Protein AF-A0A960W4K8-F1 (afdb_monomer_lite)

Secondary structure (DSSP, 8-state):
-----B--TTTSSHHHHHHHHHHHHTT--HHHHHHHHHTTSPTT---BPPPHHHHHHHHHHHHHHHHHHHHTT-HHHHHHHHHHHHTT-TT-SS--HHHHHHHHHHHHHH---HHHHHHHHHHHTTT-S---HHHHHHHHHHHHHHHHH-

Structure (mmCIF, N/CA/C/O backbone):
data_AF-A0A960W4K8-F1
#
_entry.id   AF-A0A960W4K8-F1
#
loop_
_atom_site.group_PDB
_atom_site.id
_atom_site.type_symbol
_atom_site.label_atom_id
_atom_site.label_alt_id
_atom_site.label_comp_id
_atom_site.label_asym_id
_atom_site.label_entity_id
_atom_site.label_seq_id
_atom_site.pdbx_PDB_ins_code
_atom_site.Cartn_x
_atom_site.Cartn_y
_atom_site.Cartn_z
_atom_site.occupancy
_atom_site.B_iso_or_equiv
_atom_site.auth_seq_id
_atom_site.auth_comp_id
_atom_site.auth_asym_id
_atom_site.auth_atom_id
_atom_site.pdbx_PDB_model_num
ATOM 1 N N . MET A 1 1 ? 22.132 8.963 -13.994 1.00 39.09 1 MET A N 1
ATOM 2 C CA . MET A 1 1 ? 22.055 7.676 -13.275 1.00 39.09 1 MET A CA 1
ATOM 3 C C . MET A 1 1 ? 21.474 7.980 -11.906 1.00 39.09 1 MET A C 1
ATOM 5 O O . MET A 1 1 ? 22.135 8.652 -11.130 1.00 39.09 1 MET A O 1
ATOM 9 N N . GLY A 1 2 ? 20.198 7.665 -11.676 1.00 47.03 2 GLY A N 1
ATOM 10 C CA . GLY A 1 2 ? 19.609 7.789 -10.340 1.00 47.03 2 GLY A CA 1
ATOM 11 C C . GLY A 1 2 ? 20.056 6.582 -9.529 1.00 47.03 2 GLY A C 1
ATOM 12 O O . GLY A 1 2 ? 19.900 5.466 -10.009 1.00 47.03 2 GLY A O 1
ATOM 13 N N . ASN A 1 3 ? 20.689 6.802 -8.380 1.00 50.22 3 ASN A N 1
ATOM 14 C CA . ASN A 1 3 ? 21.132 5.708 -7.524 1.00 50.22 3 ASN A CA 1
ATOM 15 C C . ASN A 1 3 ? 19.906 5.018 -6.921 1.00 50.22 3 ASN A C 1
ATOM 17 O O . ASN A 1 3 ? 19.174 5.641 -6.154 1.00 50.22 3 ASN A O 1
ATOM 21 N N . ASP A 1 4 ? 19.717 3.742 -7.257 1.00 62.66 4 ASP A N 1
ATOM 22 C CA . ASP A 1 4 ? 18.837 2.834 -6.525 1.00 62.66 4 ASP A CA 1
ATOM 23 C C . ASP A 1 4 ? 19.346 2.781 -5.070 1.00 62.66 4 ASP A C 1
ATOM 25 O O . ASP A 1 4 ? 20.361 2.144 -4.781 1.00 62.66 4 ASP A O 1
ATOM 29 N N . TYR A 1 5 ? 18.692 3.495 -4.151 1.00 78.88 5 TYR A N 1
ATOM 30 C CA . TYR A 1 5 ? 18.990 3.417 -2.718 1.00 78.88 5 TYR A CA 1
ATOM 31 C C . TYR A 1 5 ? 18.107 2.348 -2.073 1.00 78.88 5 TYR A C 1
ATOM 33 O O . TYR A 1 5 ? 16.990 2.107 -2.529 1.00 78.88 5 TYR A O 1
ATOM 41 N N . SER A 1 6 ? 18.616 1.662 -1.047 1.00 89.50 6 SER A N 1
ATOM 42 C CA . SER A 1 6 ? 17.808 0.706 -0.280 1.00 89.50 6 SER A CA 1
ATOM 43 C C . SER A 1 6 ? 16.633 1.424 0.372 1.00 89.50 6 SER A C 1
ATOM 45 O O . SER A 1 6 ? 16.825 2.486 0.952 1.00 89.50 6 SER A O 1
ATOM 47 N N . TYR A 1 7 ? 15.447 0.835 0.270 1.00 92.06 7 TYR A N 1
ATOM 48 C CA . TYR A 1 7 ? 14.218 1.378 0.829 1.00 92.06 7 TYR A CA 1
ATOM 49 C C . TYR A 1 7 ? 13.626 0.369 1.809 1.00 92.06 7 TYR A C 1
ATOM 51 O O . TYR A 1 7 ? 13.397 -0.783 1.445 1.00 92.06 7 TYR A O 1
ATOM 59 N N . ASN A 1 8 ? 13.395 0.786 3.047 1.00 93.00 8 ASN A N 1
ATOM 60 C CA . ASN A 1 8 ? 12.680 0.026 4.060 1.00 93.00 8 ASN A CA 1
ATOM 61 C C . ASN A 1 8 ? 11.215 0.485 4.080 1.00 93.00 8 ASN A C 1
ATOM 63 O O . ASN A 1 8 ? 10.920 1.521 4.671 1.00 93.00 8 ASN A O 1
ATOM 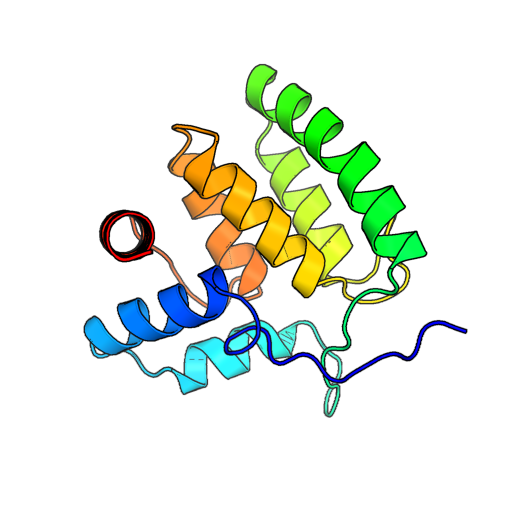67 N N . PRO A 1 9 ? 10.259 -0.264 3.509 1.00 93.50 9 PRO A N 1
ATOM 68 C CA . PRO A 1 9 ? 8.901 0.251 3.353 1.00 93.50 9 PRO A CA 1
ATOM 69 C C . PRO A 1 9 ? 8.173 0.530 4.672 1.00 93.50 9 PRO A C 1
ATOM 71 O O . PRO A 1 9 ? 7.272 1.356 4.706 1.00 93.50 9 PRO A O 1
ATOM 74 N N . LEU A 1 10 ? 8.567 -0.140 5.757 1.00 94.62 10 LEU A N 1
ATOM 75 C CA . LEU A 1 10 ? 7.953 -0.001 7.079 1.00 94.62 10 LEU A CA 1
ATOM 76 C C . LEU A 1 10 ? 8.682 0.999 7.994 1.00 94.62 10 LEU A C 1
ATOM 78 O O . LEU A 1 10 ? 8.285 1.149 9.146 1.00 94.62 10 LEU A O 1
ATOM 82 N N . GLY A 1 11 ? 9.754 1.636 7.508 1.00 93.06 11 GLY A N 1
ATOM 83 C CA . GLY A 1 11 ? 10.540 2.633 8.251 1.00 93.06 11 GLY A CA 1
ATOM 84 C C . GLY A 1 11 ? 10.866 3.905 7.462 1.00 93.06 11 GLY A C 1
ATOM 85 O O . GLY A 1 11 ? 11.126 4.939 8.049 1.00 93.06 11 GLY A O 1
ATOM 86 N N . ASP A 1 12 ? 10.830 3.858 6.132 1.00 94.06 12 ASP A N 1
ATOM 87 C CA . ASP A 1 12 ? 11.099 5.014 5.268 1.00 94.06 12 ASP A CA 1
ATOM 88 C C . ASP A 1 12 ? 9.799 5.628 4.703 1.00 94.06 12 ASP A C 1
ATOM 90 O O . ASP A 1 12 ? 9.837 6.631 3.990 1.00 94.06 12 ASP A O 1
ATOM 94 N N . SER A 1 13 ? 8.640 5.015 4.975 1.00 93.88 13 SER A N 1
ATOM 95 C CA . SER A 1 13 ? 7.306 5.549 4.666 1.00 93.88 13 SER A CA 1
ATOM 96 C C . SER A 1 13 ? 6.612 5.968 5.953 1.00 93.88 13 SER A C 1
ATOM 98 O O . SER A 1 13 ? 6.475 5.142 6.853 1.00 93.88 13 SER A O 1
ATOM 100 N N . LEU A 1 14 ? 6.065 7.1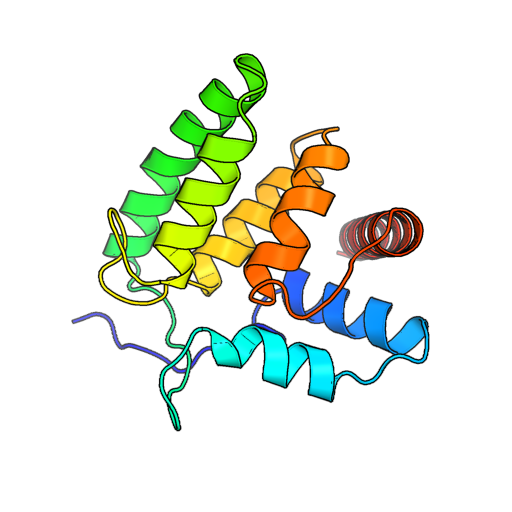87 5.994 1.00 93.31 14 LEU A N 1
ATOM 101 C CA . LEU A 1 14 ? 5.213 7.635 7.100 1.00 93.31 14 LEU A CA 1
ATOM 102 C C . LEU A 1 14 ? 4.027 6.682 7.315 1.00 93.31 14 LEU A C 1
ATOM 104 O O . LEU A 1 14 ? 3.766 6.228 8.428 1.00 93.31 14 LEU A O 1
ATOM 108 N N . LEU A 1 15 ? 3.326 6.337 6.231 1.00 95.00 15 LEU A N 1
ATOM 109 C CA . LEU A 1 15 ? 2.221 5.385 6.283 1.00 95.00 15 LEU A CA 1
ATOM 110 C C . LEU A 1 15 ? 2.690 3.980 6.695 1.00 95.00 15 LEU A C 1
ATOM 112 O O . LEU A 1 15 ? 2.004 3.308 7.464 1.00 95.00 15 LEU A O 1
ATOM 116 N N . GLY A 1 16 ? 3.852 3.534 6.214 1.00 95.69 16 GLY A N 1
ATOM 117 C CA . GLY A 1 16 ? 4.437 2.248 6.598 1.00 95.69 16 GLY A CA 1
ATOM 118 C C . GLY A 1 16 ? 4.760 2.158 8.093 1.00 95.69 16 GLY A C 1
ATOM 119 O O . GLY A 1 16 ? 4.379 1.182 8.743 1.00 95.69 16 GLY A O 1
ATOM 120 N N . GLU A 1 17 ? 5.392 3.191 8.653 1.00 95.56 17 GLU A N 1
ATOM 121 C CA . GLU A 1 17 ? 5.681 3.296 10.089 1.00 95.56 17 GLU A CA 1
ATOM 122 C C . GLU A 1 17 ? 4.401 3.273 10.927 1.00 95.56 17 GLU A C 1
ATOM 124 O O . GLU A 1 17 ? 4.309 2.549 11.923 1.00 95.56 17 GLU A O 1
ATOM 129 N N . LEU A 1 18 ? 3.383 4.022 10.501 1.00 95.50 18 LEU A N 1
ATOM 130 C CA . LEU A 1 18 ? 2.082 4.055 11.158 1.00 95.50 18 LEU A CA 1
ATOM 131 C C . LEU A 1 18 ? 1.387 2.698 11.152 1.00 95.50 18 LEU A C 1
ATOM 133 O O . LEU A 1 18 ? 0.899 2.267 12.196 1.00 95.50 18 LEU A O 1
ATOM 137 N N . ILE A 1 19 ? 1.368 2.004 10.010 1.00 96.25 19 ILE A N 1
ATOM 138 C CA . ILE A 1 19 ? 0.803 0.653 9.919 1.00 96.25 19 ILE A CA 1
ATOM 139 C C . ILE A 1 19 ? 1.525 -0.276 10.897 1.00 96.25 19 ILE A C 1
ATOM 141 O O . ILE A 1 19 ? 0.865 -0.991 11.648 1.00 96.25 19 ILE A O 1
ATOM 145 N N . CYS A 1 20 ? 2.858 -0.229 10.950 1.00 95.88 20 CYS A N 1
ATOM 146 C CA . CYS A 1 20 ? 3.646 -0.989 11.921 1.00 95.88 20 CYS A CA 1
ATOM 147 C C . CYS A 1 20 ? 3.274 -0.668 13.371 1.00 95.88 20 CYS A C 1
ATOM 149 O O . CYS A 1 20 ? 3.101 -1.580 14.183 1.00 95.88 20 CYS A O 1
ATOM 151 N N . SER A 1 21 ? 3.145 0.618 13.698 1.00 95.56 21 SER A N 1
ATOM 152 C CA . SER A 1 21 ? 2.806 1.086 15.042 1.00 95.56 21 SER A CA 1
ATOM 153 C C . SER A 1 21 ? 1.419 0.605 15.477 1.00 95.56 21 SER A C 1
ATOM 155 O O . SER A 1 21 ? 1.285 -0.004 16.539 1.00 95.56 21 SER A O 1
ATOM 157 N N . VAL A 1 22 ? 0.403 0.789 14.628 1.00 96.31 22 VAL A N 1
ATOM 158 C CA . VAL A 1 22 ? -0.981 0.354 14.888 1.00 96.31 22 VAL A CA 1
ATOM 159 C C . VAL A 1 22 ? -1.064 -1.168 14.998 1.00 96.31 22 VAL A C 1
ATOM 161 O O . VAL A 1 22 ? -1.643 -1.696 15.947 1.00 96.31 22 VAL A O 1
ATOM 164 N N . TRP A 1 23 ? -0.419 -1.895 14.084 1.00 95.81 23 TRP A N 1
ATOM 165 C CA . TRP A 1 23 ? -0.386 -3.359 14.101 1.00 95.81 23 TRP A CA 1
ATOM 166 C C . TRP A 1 23 ? 0.212 -3.908 15.397 1.00 95.81 23 TRP A C 1
ATOM 168 O O . TRP A 1 23 ? -0.374 -4.782 16.041 1.00 95.81 23 TRP A O 1
ATOM 178 N N . LYS A 1 24 ? 1.339 -3.334 15.830 1.00 95.25 24 LYS A N 1
ATOM 179 C CA . LYS A 1 24 ? 1.974 -3.659 17.109 1.00 95.25 24 LYS A CA 1
ATOM 180 C C . LYS A 1 24 ? 1.091 -3.281 18.299 1.00 95.25 24 LYS A C 1
ATOM 182 O O . LYS A 1 24 ? 1.015 -4.044 19.259 1.00 95.25 24 LYS A O 1
ATOM 187 N N . GLY A 1 25 ? 0.411 -2.135 18.242 1.00 93.88 25 GLY A N 1
ATOM 188 C CA . GLY A 1 25 ? -0.535 -1.677 19.265 1.00 93.88 25 GLY A CA 1
ATOM 189 C C . GLY A 1 25 ? -1.693 -2.652 19.494 1.00 93.88 25 GLY A C 1
ATOM 190 O O . GLY A 1 25 ? -2.134 -2.829 20.627 1.00 93.88 25 GLY A O 1
ATOM 191 N N . LYS A 1 26 ? -2.111 -3.375 18.448 1.00 92.62 26 LYS A N 1
ATOM 192 C CA . LYS A 1 26 ? -3.084 -4.478 18.522 1.00 92.62 26 LYS A CA 1
ATOM 193 C C . LYS A 1 26 ? -2.511 -5.806 19.033 1.00 92.62 26 LYS A C 1
ATOM 195 O O . LYS A 1 26 ? -3.221 -6.809 19.034 1.00 92.62 26 LYS A O 1
ATOM 200 N N . GLY A 1 27 ? -1.244 -5.842 19.445 1.00 92.62 27 GLY A N 1
ATOM 201 C CA . GLY A 1 27 ? -0.571 -7.054 19.914 1.00 92.62 27 GLY A CA 1
ATOM 202 C C . GLY A 1 27 ? -0.236 -8.053 18.803 1.00 92.62 27 GLY A C 1
ATOM 203 O O . GLY A 1 27 ? 0.012 -9.219 19.103 1.00 92.62 27 GLY A O 1
ATOM 204 N N . ARG A 1 28 ? -0.246 -7.625 17.533 1.00 94.00 28 ARG A N 1
ATOM 205 C CA . ARG A 1 28 ? 0.111 -8.467 16.383 1.00 94.00 28 ARG A CA 1
ATOM 206 C C . ARG A 1 28 ? 1.617 -8.389 16.104 1.00 94.00 28 ARG A C 1
ATOM 208 O O . ARG A 1 28 ? 2.262 -7.384 16.409 1.00 94.00 28 ARG A O 1
ATOM 215 N N . ASP A 1 29 ? 2.180 -9.445 15.520 1.00 93.75 29 ASP A N 1
ATOM 216 C CA . ASP A 1 29 ? 3.616 -9.525 15.241 1.00 93.75 29 ASP A CA 1
ATOM 217 C C . ASP A 1 29 ? 3.994 -8.659 14.027 1.00 93.75 29 ASP A C 1
ATOM 219 O O . ASP A 1 29 ? 3.451 -8.803 12.930 1.00 93.75 29 ASP A O 1
ATOM 223 N N . THR A 1 30 ? 4.938 -7.736 14.217 1.00 94.31 30 THR A N 1
ATOM 224 C CA . THR A 1 30 ? 5.456 -6.874 13.145 1.00 94.31 30 THR A CA 1
ATOM 225 C C . THR A 1 30 ? 6.337 -7.627 12.151 1.00 94.31 30 THR A C 1
ATOM 227 O O . THR A 1 30 ? 6.503 -7.172 11.019 1.00 94.31 30 THR A O 1
ATOM 230 N N . GLU A 1 31 ? 6.893 -8.779 12.529 1.00 94.38 31 GLU A N 1
ATOM 231 C CA . GLU A 1 31 ? 7.650 -9.611 11.595 1.00 94.38 31 GLU A CA 1
ATOM 232 C C . GLU A 1 31 ? 6.729 -10.207 10.518 1.00 94.38 31 GLU A C 1
ATOM 234 O O . GLU A 1 31 ? 7.135 -10.312 9.362 1.00 94.38 31 GLU A O 1
ATOM 239 N N . GLU A 1 32 ? 5.455 -10.479 10.829 1.00 94.56 32 GLU A N 1
ATOM 240 C CA . GLU A 1 32 ? 4.465 -10.909 9.831 1.00 94.56 32 GLU A CA 1
ATOM 241 C C . GLU A 1 32 ? 4.199 -9.821 8.778 1.00 94.56 32 GLU A C 1
ATOM 243 O O . GLU A 1 32 ? 4.139 -10.129 7.586 1.00 94.56 32 GLU A O 1
ATOM 248 N N . LEU A 1 33 ? 4.111 -8.541 9.178 1.00 94.56 33 LEU A N 1
ATOM 249 C CA . LEU A 1 33 ? 4.008 -7.407 8.241 1.00 94.56 33 LEU A CA 1
ATOM 250 C C . LEU A 1 33 ? 5.207 -7.357 7.302 1.00 94.56 33 LEU A C 1
ATOM 252 O O . LEU A 1 33 ? 5.049 -7.219 6.085 1.00 94.56 33 LEU A O 1
ATOM 256 N N . LYS A 1 34 ? 6.408 -7.487 7.869 1.00 94.12 34 LYS A N 1
ATOM 257 C CA . LYS A 1 34 ? 7.656 -7.459 7.114 1.00 94.12 34 LYS A CA 1
ATOM 258 C C . LYS A 1 34 ? 7.728 -8.625 6.130 1.00 94.12 34 LYS A C 1
ATOM 260 O O . LYS A 1 34 ? 7.963 -8.414 4.945 1.00 94.12 34 LYS A O 1
ATOM 265 N N . GLN A 1 35 ? 7.461 -9.846 6.574 1.00 94.31 35 GLN A N 1
ATOM 266 C CA . GLN A 1 35 ? 7.440 -11.015 5.694 1.00 94.31 35 GLN A CA 1
ATOM 267 C C . GLN A 1 35 ? 6.383 -10.879 4.595 1.00 94.31 35 GLN A C 1
ATOM 269 O O . GLN A 1 35 ? 6.638 -11.222 3.438 1.00 94.31 35 GLN A O 1
ATOM 274 N N . ALA A 1 36 ? 5.205 -10.352 4.931 1.00 95.31 36 ALA A N 1
ATOM 275 C CA . ALA A 1 36 ? 4.130 -10.167 3.975 1.00 95.31 36 ALA A CA 1
ATOM 276 C C . ALA A 1 36 ? 4.498 -9.156 2.884 1.00 95.31 36 ALA A C 1
ATOM 278 O O . ALA A 1 36 ? 4.319 -9.455 1.702 1.00 95.31 36 ALA A O 1
ATOM 279 N N . ILE A 1 37 ? 5.078 -8.008 3.241 1.00 93.94 37 ILE A N 1
ATOM 280 C CA . ILE A 1 37 ? 5.458 -6.996 2.252 1.00 93.94 37 ILE A CA 1
ATOM 281 C C . ILE A 1 37 ? 6.669 -7.422 1.414 1.00 93.94 37 ILE A C 1
ATOM 283 O O . ILE A 1 37 ? 6.643 -7.284 0.193 1.00 93.94 37 ILE A O 1
ATOM 287 N N . TYR A 1 38 ? 7.690 -8.039 2.021 1.00 92.88 38 TYR A N 1
ATOM 288 C CA . TYR A 1 38 ? 8.865 -8.547 1.296 1.00 92.88 38 TYR A CA 1
ATOM 289 C C . TYR A 1 38 ? 8.536 -9.724 0.372 1.00 92.88 38 TYR A C 1
ATOM 291 O O . TYR A 1 38 ? 9.291 -10.003 -0.554 1.00 92.88 38 TYR A O 1
ATOM 299 N N . SER A 1 39 ? 7.382 -10.373 0.542 1.00 92.62 39 SER A N 1
ATOM 300 C CA . SER A 1 39 ? 6.947 -11.448 -0.353 1.00 92.62 39 SER A CA 1
ATOM 301 C C . SER A 1 39 ? 6.577 -11.003 -1.776 1.00 92.62 39 SER A C 1
ATOM 303 O O . SER A 1 39 ? 6.301 -11.855 -2.620 1.00 92.62 39 SER A O 1
ATOM 305 N N . HIS A 1 40 ? 6.559 -9.694 -2.061 1.00 89.94 40 HIS A N 1
ATOM 306 C CA . HIS A 1 40 ? 6.500 -9.181 -3.438 1.00 89.94 40 HIS A CA 1
ATOM 307 C C . HIS A 1 40 ? 7.823 -9.341 -4.194 1.00 89.94 40 HIS A C 1
ATOM 309 O O . HIS A 1 40 ? 7.836 -9.274 -5.423 1.00 89.94 40 HIS A O 1
ATOM 315 N N . LEU A 1 41 ? 8.928 -9.546 -3.478 1.00 89.00 41 LEU A N 1
ATOM 316 C CA . LEU A 1 41 ? 10.254 -9.736 -4.050 1.00 89.00 41 LEU A CA 1
ATOM 317 C C . LEU A 1 41 ? 10.544 -11.223 -4.277 1.00 89.00 41 LEU A C 1
ATOM 319 O O . LEU A 1 41 ? 9.985 -12.104 -3.624 1.00 89.00 41 LEU A O 1
ATOM 323 N N . SER A 1 42 ? 11.458 -11.503 -5.204 1.00 83.00 42 SER A N 1
ATOM 324 C CA . SER A 1 42 ? 12.114 -12.809 -5.277 1.00 83.00 42 SER A CA 1
ATOM 325 C C . SER A 1 42 ? 12.969 -13.051 -4.028 1.00 83.00 42 SER A C 1
ATOM 327 O O . SER A 1 42 ? 13.415 -12.095 -3.392 1.00 83.00 42 SER A O 1
ATOM 329 N N . GLU A 1 43 ? 13.233 -14.318 -3.698 1.00 77.06 43 GLU A N 1
ATOM 330 C CA . GLU A 1 43 ? 14.049 -14.696 -2.535 1.00 77.06 43 GLU A CA 1
ATOM 331 C C . GLU A 1 43 ? 15.372 -13.912 -2.470 1.00 77.06 43 GLU A C 1
ATOM 333 O O . GLU A 1 43 ? 16.103 -13.816 -3.457 1.00 77.06 43 GLU A O 1
ATOM 338 N N . GLY A 1 44 ? 15.659 -13.324 -1.303 1.00 72.00 44 GLY A N 1
ATOM 339 C CA . GLY A 1 44 ? 16.868 -12.527 -1.058 1.00 72.00 44 GLY A CA 1
ATOM 340 C C . GLY A 1 44 ? 16.871 -11.122 -1.673 1.00 72.00 44 GLY A C 1
ATOM 341 O O . GLY A 1 44 ? 17.909 -10.464 -1.654 1.00 72.00 44 GLY A O 1
ATOM 342 N N . GLY A 1 45 ? 15.750 -10.662 -2.237 1.00 82.44 45 GLY A N 1
ATOM 343 C CA . GLY A 1 45 ? 15.616 -9.308 -2.768 1.00 82.44 45 GLY A CA 1
ATOM 344 C C . GLY A 1 45 ? 15.429 -8.243 -1.683 1.00 82.44 45 GLY A C 1
ATOM 345 O O . GLY A 1 45 ? 14.818 -8.494 -0.647 1.00 82.44 45 GLY A O 1
ATOM 346 N N . ASP A 1 46 ? 15.875 -7.024 -1.992 1.00 87.62 46 ASP A N 1
ATOM 347 C CA . ASP A 1 46 ? 15.596 -5.814 -1.215 1.00 87.62 46 ASP A CA 1
ATOM 348 C C . ASP A 1 46 ? 14.791 -4.814 -2.042 1.00 87.62 46 ASP A C 1
ATOM 350 O O . ASP A 1 46 ? 15.017 -4.662 -3.249 1.00 87.62 46 ASP A O 1
ATOM 354 N N . PHE A 1 47 ? 13.912 -4.062 -1.382 1.00 90.25 47 PHE A N 1
ATOM 355 C CA . PHE A 1 47 ? 13.269 -2.921 -2.014 1.00 90.25 47 PHE A CA 1
ATOM 356 C C . PHE A 1 47 ? 14.281 -1.804 -2.266 1.00 90.25 47 PHE A C 1
ATOM 358 O O . PHE A 1 47 ? 15.168 -1.521 -1.453 1.00 90.25 47 PHE A O 1
ATOM 365 N N . LYS A 1 48 ? 14.134 -1.163 -3.425 1.00 91.56 48 LYS A N 1
ATOM 366 C CA . LYS A 1 48 ? 14.893 0.021 -3.817 1.00 91.56 48 LYS A CA 1
ATOM 367 C C . LYS A 1 48 ? 13.925 1.172 -4.043 1.00 91.56 48 LYS A C 1
ATOM 369 O O . LYS A 1 48 ? 12.810 0.943 -4.504 1.00 91.56 48 LYS A O 1
ATOM 374 N N . GLY A 1 49 ? 14.352 2.386 -3.714 1.00 90.06 49 GLY A N 1
ATOM 375 C CA . GLY A 1 49 ? 13.573 3.586 -4.005 1.00 90.06 49 GLY A CA 1
ATOM 376 C C . GLY A 1 49 ? 13.410 3.774 -5.511 1.00 90.06 49 GLY A C 1
ATOM 377 O O . GLY A 1 49 ? 14.343 3.521 -6.278 1.00 90.06 49 GLY A O 1
ATOM 378 N N . THR A 1 50 ? 12.235 4.231 -5.939 1.00 93.62 50 THR A N 1
ATOM 379 C CA . THR A 1 50 ? 11.969 4.461 -7.359 1.00 93.62 50 THR A CA 1
ATOM 380 C C . THR A 1 50 ? 12.774 5.672 -7.850 1.00 93.62 50 THR A C 1
ATOM 382 O O . THR A 1 50 ? 12.731 6.737 -7.219 1.00 93.62 50 THR A O 1
ATOM 385 N N . PRO A 1 51 ? 13.497 5.582 -8.986 1.00 91.88 51 PRO A N 1
ATOM 386 C CA . PRO A 1 51 ? 14.247 6.710 -9.525 1.00 91.88 51 PRO A CA 1
ATOM 387 C C . PRO A 1 51 ? 13.363 7.945 -9.723 1.00 91.88 51 PRO A C 1
ATOM 389 O O . PRO A 1 51 ? 12.265 7.857 -10.269 1.00 91.88 51 PRO A O 1
ATOM 392 N N . LYS A 1 52 ? 13.868 9.130 -9.351 1.00 90.81 52 LYS A N 1
ATOM 393 C CA . LYS A 1 52 ? 13.104 10.395 -9.364 1.00 90.81 52 LYS A CA 1
ATOM 394 C C . LYS A 1 52 ? 12.314 10.644 -10.659 1.00 90.81 52 LYS A C 1
ATOM 396 O O . LYS A 1 52 ? 11.176 11.094 -10.593 1.00 90.81 52 LYS A O 1
ATOM 401 N N . GLY A 1 53 ? 12.913 10.372 -11.822 1.00 91.50 53 GLY A N 1
ATOM 402 C CA . GLY A 1 53 ? 12.253 10.573 -13.118 1.00 91.50 53 GLY A CA 1
ATOM 403 C C . GLY A 1 53 ? 11.069 9.629 -13.343 1.00 91.50 53 GLY A C 1
ATOM 404 O O . GLY A 1 53 ? 10.006 10.071 -13.766 1.00 91.50 53 GLY A O 1
ATOM 405 N N . GLU A 1 54 ? 11.233 8.351 -13.004 1.00 92.94 54 GLU A N 1
ATOM 406 C CA . GLU A 1 54 ? 10.173 7.337 -13.083 1.00 92.94 54 GLU A CA 1
ATOM 407 C C . GLU A 1 54 ? 9.054 7.649 -12.085 1.00 92.94 54 GLU A C 1
ATOM 409 O O . GLU A 1 54 ? 7.888 7.738 -12.466 1.00 92.94 54 GLU A O 1
ATOM 414 N N . LYS A 1 55 ? 9.418 7.966 -10.839 1.00 94.56 55 LYS A N 1
ATOM 415 C CA . LYS A 1 55 ? 8.485 8.407 -9.797 1.00 94.56 55 LYS A CA 1
ATOM 416 C C . LYS A 1 55 ? 7.649 9.606 -10.238 1.00 94.56 55 LYS A C 1
ATOM 418 O O . LYS A 1 55 ? 6.433 9.593 -10.085 1.00 94.56 55 LYS A O 1
ATOM 423 N N . GLN A 1 56 ? 8.271 10.621 -10.839 1.00 94.56 56 GLN A N 1
ATOM 424 C CA . GLN A 1 56 ? 7.556 11.799 -11.331 1.00 94.56 56 GLN A CA 1
ATOM 425 C C . GLN A 1 56 ? 6.554 11.455 -12.442 1.00 94.56 56 GLN A C 1
ATOM 427 O O . GLN A 1 56 ? 5.457 12.008 -12.468 1.00 94.56 56 GLN A O 1
ATOM 432 N N . ILE A 1 57 ? 6.894 10.530 -13.344 1.00 94.94 57 ILE A N 1
ATOM 433 C CA . ILE A 1 57 ? 5.970 10.060 -14.384 1.00 94.94 57 ILE A CA 1
ATOM 434 C C . ILE A 1 57 ? 4.772 9.353 -13.746 1.00 94.94 57 ILE A C 1
ATOM 436 O O . ILE A 1 57 ? 3.627 9.692 -14.056 1.00 94.94 57 ILE A O 1
ATOM 440 N N . ILE A 1 58 ? 5.024 8.416 -12.829 1.00 95.81 58 ILE A N 1
ATOM 441 C CA . ILE A 1 58 ? 3.973 7.663 -12.137 1.00 95.81 58 ILE A CA 1
ATOM 442 C C . ILE A 1 58 ? 3.039 8.623 -11.385 1.00 95.81 58 ILE A C 1
ATOM 444 O O . ILE A 1 58 ? 1.822 8.569 -11.575 1.00 95.81 58 ILE A O 1
ATOM 448 N N . MET A 1 59 ? 3.600 9.557 -10.611 1.00 95.25 59 MET A N 1
ATOM 449 C CA . MET A 1 59 ? 2.842 10.519 -9.801 1.00 95.25 59 MET A CA 1
ATOM 450 C C . MET A 1 59 ? 2.097 11.580 -10.624 1.00 95.25 59 MET A C 1
ATOM 452 O O . MET A 1 59 ? 1.140 12.167 -10.131 1.00 95.25 59 MET A O 1
ATOM 456 N N . ASN A 1 60 ? 2.453 11.796 -11.893 1.00 94.81 60 ASN A N 1
ATOM 457 C CA . ASN A 1 60 ? 1.684 12.666 -12.791 1.00 94.81 60 ASN A CA 1
ATOM 458 C C . ASN A 1 60 ? 0.503 11.941 -13.461 1.00 94.81 60 ASN A C 1
ATOM 460 O O . ASN A 1 60 ? -0.492 12.573 -13.826 1.00 94.81 60 ASN A O 1
ATOM 464 N N . LEU A 1 61 ? 0.605 10.622 -13.658 1.00 95.62 61 LEU A N 1
ATOM 465 C CA . LEU A 1 61 ? -0.376 9.839 -14.414 1.00 95.62 61 LEU A CA 1
ATOM 466 C C . LEU A 1 61 ? -1.387 9.127 -13.515 1.00 95.62 61 LEU A C 1
ATOM 468 O O . LEU A 1 61 ? -2.596 9.221 -13.755 1.00 95.62 61 LEU A O 1
ATOM 472 N N . LEU A 1 62 ? -0.915 8.407 -12.495 1.00 96.25 62 LEU A N 1
ATOM 473 C CA . LEU A 1 62 ? -1.773 7.538 -11.694 1.00 96.25 62 LEU A CA 1
ATOM 474 C C . LEU A 1 62 ? -2.827 8.288 -10.881 1.00 96.25 62 LEU A C 1
ATOM 476 O O . LEU A 1 62 ? -3.969 7.836 -10.919 1.00 96.25 62 LEU A O 1
ATOM 480 N N . PRO A 1 63 ? -2.556 9.443 -10.242 1.00 96.19 63 PRO A N 1
ATOM 481 C CA . PRO A 1 63 ? -3.603 10.161 -9.514 1.00 96.19 63 PRO A CA 1
ATOM 482 C C . PRO A 1 63 ? -4.814 10.515 -10.384 1.00 96.19 63 PRO A C 1
ATOM 484 O O . PRO A 1 63 ? -5.954 10.405 -9.941 1.00 96.19 63 PRO A O 1
ATOM 487 N N . ASN A 1 64 ? -4.593 10.870 -11.654 1.00 95.81 64 ASN A N 1
ATOM 488 C CA . ASN A 1 64 ? -5.680 11.173 -12.587 1.00 95.81 64 ASN A CA 1
ATOM 489 C C . ASN A 1 64 ? -6.472 9.919 -12.983 1.00 95.81 64 ASN A C 1
ATOM 491 O O . ASN A 1 64 ? -7.702 9.963 -13.025 1.00 95.81 64 ASN A O 1
ATOM 495 N N . ARG A 1 65 ? -5.792 8.789 -13.229 1.00 95.94 65 ARG A N 1
ATOM 496 C CA . ARG A 1 65 ? -6.464 7.501 -13.485 1.00 95.94 65 ARG A CA 1
ATOM 497 C C . ARG A 1 65 ? -7.275 7.045 -12.271 1.00 95.94 65 ARG A C 1
ATOM 499 O O . ARG A 1 65 ? -8.423 6.645 -12.428 1.00 95.94 65 ARG A O 1
ATOM 506 N N . ILE A 1 66 ? -6.695 7.147 -11.076 1.00 96.38 66 ILE A N 1
ATOM 507 C CA . ILE A 1 66 ? -7.324 6.751 -9.814 1.00 96.38 66 ILE A CA 1
ATOM 508 C C . ILE A 1 66 ? -8.576 7.591 -9.554 1.00 96.38 66 ILE A C 1
ATOM 510 O O . ILE A 1 66 ? -9.622 7.000 -9.313 1.00 96.38 66 ILE A O 1
ATOM 514 N N . ARG A 1 67 ? -8.525 8.928 -9.694 1.00 96.06 67 ARG A N 1
ATOM 515 C CA . ARG A 1 67 ? -9.723 9.790 -9.566 1.00 96.06 67 ARG A CA 1
ATOM 516 C C . ARG A 1 67 ? -10.854 9.327 -10.475 1.00 96.06 67 ARG A C 1
ATOM 518 O O . ARG A 1 67 ? -11.957 9.087 -9.999 1.00 96.06 67 ARG A O 1
ATOM 525 N N . LYS A 1 68 ? -10.552 9.110 -11.757 1.00 96.88 68 LYS A N 1
ATOM 526 C CA . LYS A 1 68 ? -11.532 8.609 -12.724 1.00 96.88 68 LYS A CA 1
ATOM 527 C C . LYS A 1 68 ? -12.122 7.260 -12.296 1.00 96.88 68 LYS A C 1
ATOM 529 O O . LYS A 1 68 ? -13.326 7.055 -12.391 1.00 96.88 68 LYS A O 1
ATOM 534 N N . TYR A 1 69 ? -11.300 6.330 -11.815 1.00 97.25 69 TYR A N 1
ATOM 535 C CA . TYR A 1 69 ? -11.796 5.033 -11.350 1.00 97.25 69 TYR A CA 1
ATOM 536 C C . TYR A 1 69 ? -12.624 5.133 -10.064 1.00 97.25 69 TYR A C 1
ATOM 538 O O . TYR A 1 69 ? -13.544 4.337 -9.902 1.00 97.25 69 TYR A O 1
ATOM 546 N N . ILE A 1 70 ? -12.340 6.093 -9.181 1.00 95.19 70 ILE A N 1
ATOM 547 C CA . ILE A 1 70 ? -13.171 6.382 -8.004 1.00 95.19 70 ILE A CA 1
ATOM 548 C C . ILE A 1 70 ? -14.543 6.903 -8.448 1.00 95.19 70 ILE A C 1
ATOM 550 O O . ILE A 1 70 ? -15.560 6.360 -8.026 1.00 95.19 70 ILE A O 1
ATOM 554 N N . GLU A 1 71 ? -14.585 7.876 -9.364 1.00 95.25 71 GLU A N 1
ATOM 555 C CA . GLU A 1 71 ? -15.832 8.414 -9.935 1.00 95.25 71 GLU A CA 1
ATOM 556 C C . GLU A 1 71 ? -16.676 7.322 -10.619 1.00 95.25 71 GLU A C 1
ATOM 558 O O . GLU A 1 71 ? -17.898 7.284 -10.481 1.00 95.25 71 GLU A O 1
ATOM 563 N N . GLU A 1 72 ? -16.019 6.386 -11.308 1.00 96.50 72 GLU A N 1
ATOM 564 C CA . GLU A 1 72 ? -16.642 5.216 -11.942 1.00 96.50 72 GLU A CA 1
ATOM 565 C C . GLU A 1 72 ? -16.991 4.082 -10.952 1.00 96.50 72 GLU A C 1
ATOM 567 O O . GLU A 1 72 ? -17.514 3.049 -11.378 1.00 96.50 72 GLU A O 1
ATOM 572 N N . LYS A 1 73 ? -16.674 4.221 -9.654 1.00 94.38 73 LYS A N 1
ATOM 573 C CA . LYS A 1 73 ? -16.768 3.163 -8.624 1.00 94.38 73 LYS A CA 1
ATOM 574 C C . LYS A 1 73 ? -16.077 1.853 -9.029 1.00 94.38 73 LYS A C 1
ATOM 576 O O . LYS A 1 73 ? -16.517 0.752 -8.697 1.00 94.38 73 LYS A O 1
ATOM 581 N N . ASN A 1 74 ? -14.979 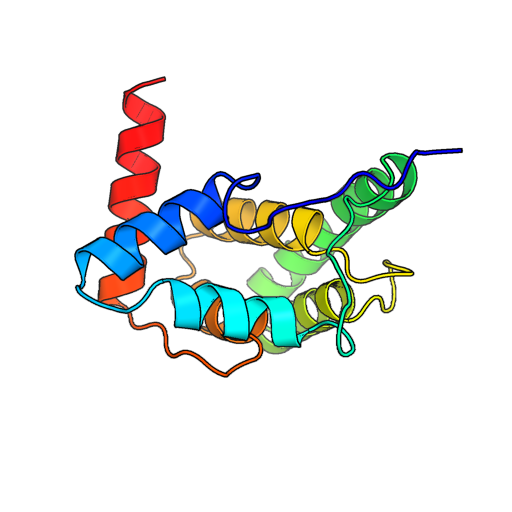1.954 -9.773 1.00 95.81 74 ASN A N 1
ATOM 582 C CA . ASN A 1 74 ? -14.241 0.826 -10.328 1.00 95.81 74 ASN A CA 1
ATOM 583 C C . ASN A 1 74 ? -12.975 0.513 -9.519 1.00 95.81 74 ASN A C 1
ATOM 585 O O . ASN A 1 74 ? -11.845 0.624 -10.004 1.00 95.81 74 ASN A O 1
ATOM 589 N N . PHE A 1 75 ? -13.164 0.089 -8.271 1.00 95.31 75 PHE A N 1
ATOM 590 C CA . PHE A 1 75 ? -12.060 -0.154 -7.337 1.00 95.31 75 PHE A CA 1
ATOM 591 C C . PHE A 1 75 ? -11.137 -1.302 -7.772 1.00 95.31 75 PHE A C 1
ATOM 593 O O . PHE A 1 75 ? -9.939 -1.271 -7.503 1.00 95.31 75 PHE A O 1
ATOM 600 N N . ASN A 1 76 ? -11.646 -2.256 -8.559 1.00 94.62 76 ASN A N 1
ATOM 601 C CA . ASN A 1 76 ? -10.839 -3.331 -9.143 1.00 94.62 76 ASN A CA 1
ATOM 602 C C . ASN A 1 76 ? -9.747 -2.808 -10.087 1.00 94.62 76 ASN A C 1
ATOM 604 O O . ASN A 1 76 ? -8.639 -3.347 -10.110 1.00 94.62 76 ASN A O 1
ATOM 608 N N . LYS A 1 77 ? -10.028 -1.751 -10.864 1.00 96.50 77 LYS A N 1
ATOM 609 C CA . LYS A 1 77 ? -8.994 -1.116 -11.691 1.00 96.50 77 LYS A CA 1
ATOM 610 C C . LYS A 1 77 ? -7.936 -0.439 -10.826 1.00 96.50 77 LYS A C 1
ATOM 612 O O . LYS A 1 77 ? -6.762 -0.558 -11.150 1.00 96.50 77 LYS A O 1
ATOM 617 N N . ILE A 1 78 ? -8.324 0.185 -9.714 1.00 96.94 78 ILE A N 1
ATOM 618 C CA . ILE A 1 78 ? -7.376 0.796 -8.769 1.00 96.94 78 ILE A CA 1
ATOM 619 C C . ILE A 1 78 ? -6.474 -0.287 -8.166 1.00 96.94 78 ILE A C 1
ATOM 621 O O . ILE A 1 78 ? -5.257 -0.196 -8.283 1.00 96.94 78 ILE A O 1
ATOM 625 N N . ALA A 1 79 ? -7.045 -1.374 -7.638 1.00 96.31 79 ALA A N 1
ATOM 626 C CA . ALA A 1 79 ? -6.274 -2.505 -7.114 1.00 96.31 79 ALA A CA 1
ATOM 627 C C . ALA A 1 79 ? -5.308 -3.103 -8.157 1.00 96.31 79 ALA A C 1
ATOM 629 O O . ALA A 1 79 ? -4.189 -3.503 -7.822 1.00 96.31 79 ALA A O 1
ATOM 630 N N . LYS A 1 80 ? -5.701 -3.117 -9.439 1.00 96.25 80 LYS A N 1
ATOM 631 C CA . LYS A 1 80 ? -4.829 -3.530 -10.545 1.00 96.25 80 LYS A CA 1
ATOM 632 C C . LYS A 1 80 ? -3.655 -2.568 -10.763 1.00 96.25 80 LYS A C 1
ATOM 634 O O . LYS A 1 80 ? -2.544 -3.055 -10.955 1.00 96.25 80 LYS A O 1
ATOM 639 N N . GLU A 1 81 ? -3.867 -1.252 -10.712 1.00 97.00 81 GLU A N 1
ATOM 640 C CA . GLU A 1 81 ? -2.776 -0.264 -10.804 1.00 97.00 81 GLU A CA 1
ATOM 641 C C . GLU A 1 81 ? -1.764 -0.459 -9.660 1.00 97.00 81 GLU A C 1
ATOM 643 O O . GLU A 1 81 ? -0.563 -0.559 -9.907 1.00 97.00 81 GLU A O 1
ATOM 648 N N . PHE A 1 82 ? -2.236 -0.639 -8.422 1.00 96.94 82 PHE A N 1
ATOM 649 C CA . PHE A 1 82 ? -1.363 -0.928 -7.275 1.00 96.94 82 PHE A CA 1
ATOM 650 C C . PHE A 1 82 ? -0.608 -2.251 -7.435 1.00 96.94 82 PHE A C 1
ATOM 652 O O . PHE A 1 82 ? 0.598 -2.315 -7.209 1.00 96.94 82 PHE A O 1
ATOM 659 N N . THR A 1 83 ? -1.286 -3.302 -7.899 1.00 95.56 83 THR A N 1
ATOM 660 C CA . THR A 1 83 ? -0.640 -4.590 -8.192 1.00 95.56 83 THR A CA 1
ATOM 661 C C . THR A 1 83 ? 0.448 -4.448 -9.259 1.00 95.56 83 THR A C 1
ATOM 663 O O . THR A 1 83 ? 1.481 -5.110 -9.167 1.00 95.56 83 THR A O 1
ATOM 666 N N . ASN A 1 84 ? 0.238 -3.605 -10.274 1.00 95.38 84 ASN A N 1
ATOM 667 C CA . ASN A 1 84 ? 1.240 -3.346 -11.305 1.00 95.38 84 ASN A CA 1
ATOM 668 C C . ASN A 1 84 ? 2.471 -2.643 -10.723 1.00 95.38 84 ASN A C 1
ATOM 670 O O . ASN A 1 84 ? 3.582 -3.097 -10.987 1.00 95.38 84 ASN A O 1
ATOM 674 N N . LEU A 1 85 ? 2.290 -1.620 -9.880 1.00 95.44 85 LEU A N 1
ATOM 675 C CA . LEU A 1 85 ? 3.402 -0.953 -9.192 1.00 95.44 85 LEU A CA 1
ATOM 676 C C . LEU A 1 85 ? 4.206 -1.927 -8.329 1.00 95.44 85 LEU A C 1
ATOM 678 O O . LEU A 1 85 ? 5.422 -2.021 -8.477 1.00 95.44 85 LEU A O 1
ATOM 682 N N . LEU A 1 86 ? 3.528 -2.701 -7.477 1.00 94.06 86 LEU A N 1
ATOM 683 C CA . LEU A 1 86 ? 4.165 -3.642 -6.547 1.00 94.06 86 LEU A CA 1
ATOM 684 C C . LEU A 1 86 ? 4.905 -4.779 -7.264 1.00 94.06 86 LEU A C 1
ATOM 686 O O . LEU A 1 86 ? 5.849 -5.338 -6.719 1.00 94.06 86 LEU A O 1
ATOM 690 N N . LYS A 1 87 ? 4.510 -5.107 -8.500 1.00 92.19 87 LYS A N 1
ATOM 691 C CA . LYS A 1 87 ? 5.148 -6.146 -9.323 1.00 92.19 87 LYS A CA 1
ATOM 692 C C . LYS A 1 87 ? 6.125 -5.603 -10.366 1.00 92.19 87 LYS A C 1
ATOM 694 O O . LYS A 1 87 ? 6.635 -6.403 -11.148 1.00 92.19 87 LYS A O 1
ATOM 699 N N . GLY A 1 88 ? 6.354 -4.289 -10.422 1.00 91.75 88 GLY A N 1
ATOM 700 C CA . GLY A 1 88 ? 7.188 -3.663 -11.451 1.00 91.75 88 GLY A CA 1
ATOM 701 C C . GLY A 1 88 ? 6.653 -3.884 -12.864 1.00 91.75 88 GLY A C 1
ATOM 702 O O . GLY A 1 88 ? 7.327 -4.475 -13.705 1.00 91.75 88 GLY A O 1
ATOM 703 N N . ARG A 1 89 ? 5.399 -3.490 -13.102 1.00 92.44 89 ARG A N 1
ATOM 704 C CA . ARG A 1 89 ? 4.714 -3.595 -14.397 1.00 92.44 89 ARG A CA 1
ATOM 705 C C . ARG A 1 89 ? 4.124 -2.249 -14.816 1.00 92.44 89 ARG A C 1
ATOM 707 O O . ARG A 1 89 ? 3.881 -1.377 -13.985 1.00 92.44 89 ARG A O 1
ATOM 714 N N . ASP A 1 90 ? 3.796 -2.142 -16.103 1.00 91.38 90 ASP A N 1
ATOM 715 C CA . ASP A 1 90 ? 3.232 -0.940 -16.738 1.00 91.38 90 ASP A CA 1
ATOM 716 C C . ASP A 1 90 ? 4.158 0.279 -16.606 1.00 91.38 90 ASP A C 1
ATOM 718 O O . ASP A 1 90 ? 5.166 0.362 -17.307 1.00 91.38 90 ASP A O 1
ATOM 722 N N . LEU A 1 91 ? 3.837 1.205 -15.700 1.00 89.69 91 LEU A N 1
ATOM 723 C CA . LEU A 1 91 ? 4.583 2.4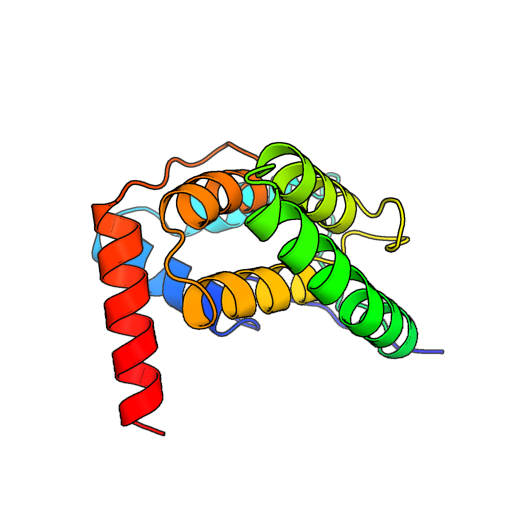47 -15.496 1.00 89.69 91 LEU A CA 1
ATOM 724 C C . LEU A 1 91 ? 5.859 2.266 -14.665 1.00 89.69 91 LEU A C 1
ATOM 726 O O . LEU A 1 91 ? 6.647 3.206 -14.586 1.00 89.69 91 LEU A O 1
ATOM 730 N N . ALA A 1 92 ? 6.043 1.094 -14.052 1.00 88.75 92 ALA A N 1
ATOM 731 C CA . ALA A 1 92 ? 7.208 0.768 -13.245 1.00 88.75 92 ALA A CA 1
ATOM 732 C C . ALA A 1 92 ? 8.004 -0.386 -13.873 1.00 88.75 92 ALA A C 1
ATOM 734 O O . ALA A 1 92 ? 7.417 -1.391 -14.276 1.00 88.75 92 ALA A O 1
ATOM 735 N N . GLN A 1 93 ? 9.334 -0.276 -13.943 1.00 86.06 93 GLN A N 1
ATOM 736 C CA . GLN A 1 93 ? 10.206 -1.358 -14.444 1.00 86.06 93 GLN A CA 1
ATOM 737 C C . GLN A 1 93 ? 10.652 -2.333 -13.345 1.00 86.06 93 GLN A C 1
ATOM 739 O O . GLN A 1 93 ? 11.099 -3.445 -13.627 1.00 86.06 93 GLN A O 1
ATOM 744 N N . LYS A 1 94 ? 10.541 -1.908 -12.085 1.00 89.38 94 LYS A N 1
ATOM 745 C CA . LYS A 1 94 ? 10.822 -2.671 -10.863 1.00 89.38 94 LYS A CA 1
ATOM 746 C C . LYS A 1 94 ? 9.711 -2.390 -9.842 1.00 89.38 94 LYS A C 1
ATOM 748 O O . LYS A 1 94 ? 9.003 -1.401 -10.015 1.00 89.38 94 LYS A O 1
ATOM 753 N N . PRO A 1 95 ? 9.530 -3.223 -8.799 1.00 92.56 95 PRO A N 1
ATOM 754 C CA . PRO A 1 95 ? 8.592 -2.935 -7.716 1.00 92.56 95 PRO A CA 1
ATOM 755 C C . PRO A 1 95 ? 8.746 -1.508 -7.167 1.00 92.56 95 PRO A C 1
ATOM 757 O O . PRO A 1 95 ? 9.740 -1.197 -6.515 1.00 92.56 95 PRO A O 1
ATOM 760 N N . ALA A 1 96 ? 7.758 -0.653 -7.428 1.00 94.62 96 ALA A N 1
ATOM 761 C CA . ALA A 1 96 ? 7.749 0.760 -7.049 1.00 94.62 96 ALA A CA 1
ATOM 762 C C . ALA A 1 96 ? 6.982 0.953 -5.735 1.00 94.62 96 ALA A C 1
ATOM 764 O O . ALA A 1 96 ? 5.926 1.590 -5.690 1.00 94.62 96 ALA A O 1
ATOM 765 N N . ILE A 1 97 ? 7.460 0.306 -4.669 1.00 95.00 97 ILE A N 1
ATOM 766 C CA . ILE A 1 97 ? 6.710 0.222 -3.411 1.00 95.00 97 ILE A CA 1
ATOM 767 C C . ILE A 1 97 ? 6.645 1.554 -2.661 1.00 95.00 97 ILE A C 1
ATOM 769 O O . ILE A 1 97 ? 5.620 1.856 -2.059 1.00 95.00 97 ILE A O 1
ATOM 773 N N . ASP A 1 98 ? 7.692 2.374 -2.753 1.00 95.00 98 ASP A N 1
ATOM 774 C CA . ASP A 1 98 ? 7.715 3.728 -2.198 1.00 95.00 98 ASP A CA 1
ATOM 775 C C . ASP A 1 98 ? 6.619 4.597 -2.825 1.00 95.00 98 ASP A C 1
ATOM 777 O O . ASP A 1 98 ? 5.864 5.266 -2.124 1.00 95.00 98 ASP A O 1
ATOM 781 N N . VAL A 1 99 ? 6.465 4.516 -4.149 1.00 95.94 99 VAL A N 1
ATOM 782 C CA . VAL A 1 99 ? 5.419 5.240 -4.883 1.00 95.94 99 VAL A CA 1
ATOM 783 C C . VAL A 1 99 ? 4.034 4.690 -4.567 1.00 95.94 99 VAL A C 1
ATOM 785 O O . VAL A 1 99 ? 3.079 5.453 -4.442 1.00 95.94 99 VAL A O 1
ATOM 788 N N . ALA A 1 100 ? 3.910 3.370 -4.412 1.00 96.56 100 ALA A N 1
ATOM 789 C CA . ALA A 1 100 ? 2.659 2.768 -3.981 1.00 96.56 100 ALA A CA 1
ATOM 790 C C . ALA A 1 100 ? 2.241 3.335 -2.613 1.00 96.56 100 ALA A C 1
ATOM 792 O O . ALA A 1 100 ? 1.105 3.787 -2.482 1.00 96.56 100 ALA A O 1
ATOM 793 N N . PHE A 1 101 ? 3.143 3.382 -1.625 1.00 96.50 101 PHE A N 1
ATOM 794 C CA . PHE A 1 101 ? 2.841 3.952 -0.308 1.00 96.50 101 PHE A CA 1
ATOM 795 C C . PHE A 1 101 ? 2.377 5.407 -0.394 1.00 96.50 101 PHE A C 1
ATOM 797 O O . PHE A 1 101 ? 1.349 5.735 0.191 1.00 96.50 101 PHE A O 1
ATOM 804 N N . GLU A 1 102 ? 3.062 6.247 -1.173 1.00 95.62 102 GLU A N 1
ATOM 805 C CA . GLU A 1 102 ? 2.652 7.644 -1.378 1.00 95.62 102 GLU A CA 1
ATOM 806 C C . GLU A 1 102 ? 1.248 7.762 -1.986 1.00 95.62 102 GLU A C 1
ATOM 808 O O . GLU A 1 102 ? 0.446 8.596 -1.564 1.00 95.62 102 GLU A O 1
ATOM 813 N N . LEU A 1 103 ? 0.911 6.910 -2.957 1.00 96.56 103 LEU A N 1
ATOM 814 C CA . LEU A 1 103 ? -0.423 6.897 -3.557 1.00 96.56 103 LEU A CA 1
ATOM 815 C C . LEU A 1 103 ? -1.491 6.387 -2.588 1.00 96.56 103 LEU A C 1
ATOM 817 O O . LEU A 1 103 ? -2.600 6.918 -2.591 1.00 96.56 103 LEU A O 1
ATOM 821 N N . LEU A 1 104 ? -1.188 5.375 -1.772 1.00 96.38 104 LEU A N 1
ATOM 822 C CA . LEU A 1 104 ? -2.122 4.876 -0.762 1.00 96.38 104 LEU A CA 1
ATOM 823 C C . LEU A 1 104 ? -2.372 5.928 0.319 1.00 96.38 104 LEU A C 1
ATOM 825 O O . LEU A 1 104 ? -3.517 6.131 0.708 1.00 96.38 104 LEU A O 1
ATOM 829 N N . GLU A 1 105 ? -1.330 6.624 0.764 1.00 94.56 105 GLU A N 1
ATOM 830 C CA . GLU A 1 105 ? -1.433 7.727 1.720 1.00 94.56 105 GLU A CA 1
ATOM 831 C C . GLU A 1 105 ? -2.279 8.874 1.160 1.00 94.56 105 GLU A C 1
ATOM 833 O O . GLU A 1 105 ? -3.181 9.386 1.829 1.00 94.56 105 GLU A O 1
ATOM 838 N N . TRP A 1 106 ? -2.059 9.227 -0.106 1.00 94.81 106 TRP A N 1
ATOM 839 C CA . TRP A 1 106 ? -2.887 10.202 -0.803 1.00 94.81 106 TRP A CA 1
ATOM 840 C C . TRP A 1 106 ? -4.356 9.756 -0.914 1.00 94.81 106 TRP A C 1
ATOM 842 O O . TRP A 1 106 ? -5.254 10.582 -0.755 1.00 94.81 106 TRP A O 1
ATOM 852 N N . ILE A 1 107 ? -4.629 8.461 -1.128 1.00 95.00 107 ILE A N 1
ATOM 853 C CA . ILE A 1 107 ? -6.003 7.928 -1.121 1.00 95.00 107 ILE A CA 1
ATOM 854 C C . ILE A 1 107 ? -6.617 8.015 0.281 1.00 95.00 107 ILE A C 1
ATOM 856 O O . ILE A 1 107 ? -7.734 8.506 0.431 1.00 95.00 107 ILE A O 1
ATOM 860 N N . LEU A 1 108 ? -5.878 7.567 1.298 1.00 93.19 108 LEU A N 1
ATOM 861 C CA . LEU A 1 108 ? -6.302 7.527 2.698 1.00 93.19 108 LEU A CA 1
ATOM 862 C C . LEU A 1 108 ? -6.709 8.910 3.222 1.00 93.19 108 LEU A C 1
ATOM 864 O O . LEU A 1 108 ? -7.641 9.020 4.017 1.00 93.19 108 LEU A O 1
ATOM 868 N N . THR A 1 109 ? -5.998 9.951 2.792 1.00 90.19 109 THR A N 1
ATOM 869 C CA . THR A 1 109 ? -6.183 11.330 3.265 1.00 90.19 109 THR A CA 1
ATOM 870 C C . THR A 1 109 ? -7.085 12.163 2.359 1.00 90.19 109 THR A C 1
ATOM 872 O O . THR A 1 109 ? -7.770 13.066 2.836 1.00 90.19 109 THR A O 1
ATOM 875 N N . GLY A 1 110 ? -7.098 11.875 1.057 1.00 89.88 110 GLY A N 1
ATOM 876 C CA . GLY A 1 110 ? -7.815 12.659 0.054 1.00 89.88 110 GLY A CA 1
ATOM 877 C C . GLY A 1 110 ? -9.251 12.214 -0.215 1.00 89.88 110 GLY A C 1
ATOM 878 O O . GLY A 1 110 ? -10.000 12.976 -0.826 1.00 89.88 110 GLY A O 1
ATOM 879 N N . PHE A 1 111 ? -9.646 11.008 0.206 1.00 89.94 111 PHE A N 1
ATOM 880 C CA . PHE A 1 111 ? -10.950 10.427 -0.120 1.00 89.94 111 PHE A CA 1
ATOM 881 C C . PHE A 1 111 ? -11.609 9.773 1.099 1.00 89.94 111 PHE A C 1
ATOM 883 O O . PHE A 1 111 ? -10.947 9.200 1.960 1.00 89.94 111 PHE A O 1
ATOM 890 N N . GLN A 1 112 ? -12.941 9.818 1.145 1.00 85.94 112 GLN A N 1
ATOM 891 C CA . GLN A 1 112 ? -13.755 9.150 2.169 1.00 85.94 112 GLN A CA 1
ATOM 892 C C . GLN A 1 112 ? -14.207 7.758 1.694 1.00 85.94 112 GLN A C 1
ATOM 894 O O . GLN A 1 112 ? -15.382 7.418 1.776 1.00 85.94 112 GLN A O 1
ATOM 899 N N . GLU A 1 113 ? -13.276 6.978 1.141 1.00 91.06 113 GLU A N 1
ATOM 900 C CA . GLU A 1 113 ? -13.552 5.680 0.508 1.00 91.06 113 GLU A CA 1
ATOM 901 C C . GLU A 1 113 ? -12.868 4.545 1.284 1.00 91.06 113 GLU A C 1
ATOM 903 O O . GLU A 1 113 ? -11.839 4.001 0.883 1.00 91.06 113 GLU A O 1
ATOM 908 N N . ASP A 1 114 ? -13.425 4.197 2.440 1.00 93.94 114 ASP A N 1
ATOM 909 C CA . ASP A 1 114 ? -12.837 3.213 3.359 1.00 93.94 114 ASP A CA 1
ATOM 910 C C . ASP A 1 114 ? -12.780 1.817 2.751 1.00 93.94 114 ASP A C 1
ATOM 912 O O . ASP A 1 114 ? -11.781 1.117 2.909 1.00 93.94 114 ASP A O 1
ATOM 916 N N . ASP A 1 115 ? -13.808 1.452 1.987 1.00 93.31 115 ASP A N 1
ATOM 917 C CA . ASP A 1 115 ? -13.862 0.189 1.254 1.00 93.31 115 ASP A CA 1
ATOM 918 C C . ASP A 1 115 ? -12.713 0.078 0.246 1.00 93.31 115 ASP A C 1
ATOM 920 O O . ASP A 1 115 ? -12.146 -0.999 0.059 1.00 93.31 115 ASP A O 1
ATOM 924 N N . LEU A 1 116 ? -12.315 1.196 -0.373 1.00 95.44 116 LEU A N 1
ATOM 925 C CA . LEU A 1 116 ? -11.161 1.224 -1.264 1.00 95.44 116 LEU A CA 1
ATOM 926 C C . LEU A 1 116 ? -9.863 1.005 -0.482 1.00 95.44 116 LEU A C 1
ATOM 928 O O . LEU A 1 116 ? -9.021 0.218 -0.908 1.00 95.44 116 LEU A O 1
ATOM 932 N N . VAL A 1 117 ? -9.686 1.660 0.664 1.00 95.94 117 VAL A N 1
ATOM 933 C CA . VAL A 1 117 ? -8.474 1.471 1.476 1.00 95.94 117 VAL A CA 1
ATOM 934 C C . VAL A 1 117 ? -8.389 0.037 2.010 1.00 95.94 117 VAL A C 1
ATOM 936 O O . VAL A 1 117 ? -7.327 -0.581 1.920 1.00 95.94 117 VAL A O 1
ATOM 939 N N . LEU A 1 118 ? -9.500 -0.529 2.488 1.00 96.12 118 LEU A N 1
ATOM 940 C CA . LEU A 1 118 ? -9.581 -1.923 2.937 1.00 96.12 118 LEU A CA 1
ATOM 941 C C . LEU A 1 118 ? -9.356 -2.924 1.799 1.00 96.12 118 LEU A C 1
ATOM 943 O O . LEU A 1 118 ? -8.829 -4.007 2.042 1.00 96.12 118 LEU A O 1
ATOM 947 N N . LEU A 1 119 ? -9.696 -2.566 0.559 1.00 95.75 119 LEU A N 1
ATOM 948 C CA . LEU A 1 119 ? -9.346 -3.354 -0.620 1.00 95.75 119 LEU A CA 1
ATOM 949 C C . LEU A 1 119 ? -7.841 -3.291 -0.927 1.00 95.75 119 LEU A C 1
ATOM 951 O O . LEU A 1 119 ? -7.257 -4.290 -1.345 1.00 95.75 119 LEU A O 1
ATOM 955 N N . LEU A 1 120 ? -7.209 -2.128 -0.755 1.00 96.62 120 LEU A N 1
ATOM 956 C CA . LEU A 1 120 ? -5.814 -1.904 -1.141 1.00 96.62 120 LEU A CA 1
ATOM 957 C C . LEU A 1 120 ? -4.807 -2.399 -0.101 1.00 96.62 120 LEU A C 1
ATOM 959 O O . LEU A 1 120 ? -3.771 -2.931 -0.492 1.00 96.62 120 LEU A O 1
ATOM 963 N N . LEU A 1 121 ? -5.084 -2.269 1.199 1.00 95.56 121 LEU A N 1
ATOM 964 C CA . LEU A 1 121 ? -4.151 -2.682 2.256 1.00 95.56 121 LEU A CA 1
ATOM 965 C C . LEU A 1 121 ? -3.704 -4.152 2.114 1.00 95.56 121 LEU A C 1
ATOM 967 O O . LEU A 1 121 ? -2.497 -4.387 2.058 1.00 95.56 121 LEU A O 1
ATOM 971 N N . PRO A 1 122 ? -4.597 -5.147 1.939 1.00 95.44 122 PRO A N 1
ATOM 972 C CA . PRO A 1 122 ? -4.177 -6.523 1.683 1.00 95.44 122 PRO A CA 1
ATOM 973 C C . PRO A 1 122 ? -3.255 -6.654 0.466 1.00 95.44 122 PRO A C 1
ATOM 975 O O . PRO A 1 122 ? -2.287 -7.407 0.520 1.00 95.44 122 PRO A O 1
ATOM 978 N N . VAL A 1 123 ? -3.485 -5.889 -0.607 1.00 95.12 123 VAL A N 1
ATOM 979 C CA . VAL A 1 123 ? -2.656 -5.926 -1.825 1.00 95.12 123 VAL A CA 1
ATOM 980 C C . VAL A 1 123 ? -1.203 -5.534 -1.523 1.00 95.12 123 VAL A C 1
ATOM 982 O O . VAL A 1 123 ? -0.286 -6.205 -2.004 1.00 95.12 123 VAL A O 1
ATOM 985 N N . PHE A 1 124 ? -0.970 -4.529 -0.671 1.00 92.81 124 PHE A N 1
ATOM 986 C CA . PHE A 1 124 ? 0.379 -4.145 -0.215 1.00 92.81 124 PHE A CA 1
ATOM 987 C C . PHE A 1 124 ? 1.101 -5.269 0.509 1.00 92.81 124 PHE A C 1
ATOM 989 O O . PHE A 1 124 ? 2.292 -5.475 0.300 1.00 92.81 124 PHE A O 1
ATOM 996 N N . PHE A 1 125 ? 0.367 -6.048 1.292 1.00 95.06 125 PHE A N 1
ATOM 997 C CA . PHE A 1 125 ? 0.893 -7.181 2.046 1.00 95.06 125 PHE A CA 1
ATOM 998 C C . PHE A 1 125 ? 0.692 -8.511 1.303 1.00 95.06 125 PHE A C 1
ATOM 1000 O O . PHE A 1 125 ? 0.576 -9.574 1.913 1.00 95.06 125 PHE A O 1
ATOM 1007 N N . ASN A 1 126 ? 0.628 -8.447 -0.033 1.00 93.75 126 ASN A N 1
ATOM 1008 C CA . ASN A 1 126 ? 0.526 -9.584 -0.950 1.00 93.75 126 ASN A CA 1
ATOM 1009 C C . ASN A 1 126 ? -0.623 -10.555 -0.613 1.00 93.75 126 ASN A C 1
ATOM 1011 O O . ASN A 1 126 ? -0.508 -11.769 -0.776 1.00 93.75 126 ASN A O 1
ATOM 1015 N N . ASN A 1 127 ? -1.731 -10.011 -0.113 1.00 95.06 127 ASN A N 1
ATOM 1016 C CA . ASN A 1 127 ? -2.923 -10.709 0.370 1.00 95.06 127 ASN A CA 1
ATOM 1017 C C . ASN A 1 127 ? -2.647 -11.753 1.466 1.00 95.06 127 ASN A C 1
ATOM 1019 O O . ASN A 1 127 ? -3.433 -12.681 1.646 1.00 95.06 127 ASN A O 1
ATOM 1023 N N . ARG A 1 128 ? -1.535 -11.619 2.197 1.00 95.38 128 ARG A N 1
ATOM 1024 C CA . ARG A 1 128 ? -1.170 -12.519 3.303 1.00 95.38 128 ARG A CA 1
ATOM 1025 C C . ARG A 1 128 ? -1.745 -12.083 4.644 1.00 95.38 128 ARG A C 1
ATOM 1027 O O . ARG A 1 128 ? -1.811 -12.893 5.559 1.00 95.38 128 ARG A O 1
ATOM 1034 N N . LEU A 1 129 ? -2.154 -10.820 4.750 1.00 95.12 129 LEU A N 1
ATOM 1035 C CA . LEU A 1 129 ? -2.682 -10.219 5.968 1.00 95.12 129 LEU A CA 1
ATOM 1036 C C . LEU A 1 129 ? -4.082 -9.666 5.729 1.00 95.12 129 LEU A C 1
ATOM 1038 O O . LEU A 1 129 ? -4.395 -9.177 4.641 1.00 95.12 129 LEU A O 1
ATOM 1042 N N . GLN A 1 130 ? -4.907 -9.735 6.770 1.00 91.88 130 GLN A N 1
ATOM 1043 C CA . GLN A 1 130 ? -6.241 -9.152 6.779 1.00 91.88 130 GLN A CA 1
ATOM 1044 C C . GLN A 1 130 ? -6.233 -7.824 7.528 1.00 91.88 130 GLN A C 1
ATOM 1046 O O . GLN A 1 130 ? -5.663 -7.702 8.617 1.00 91.88 130 GLN A O 1
ATOM 1051 N N . PHE A 1 131 ? -6.910 -6.852 6.930 1.00 94.38 131 PHE A N 1
ATOM 1052 C CA .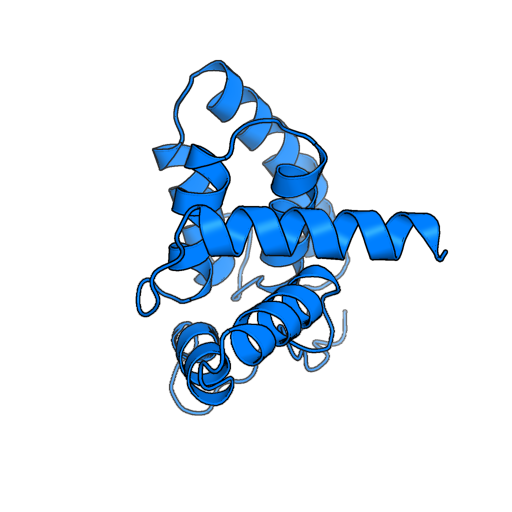 PHE A 1 131 ? -7.149 -5.537 7.497 1.00 94.38 131 PHE A CA 1
ATOM 1053 C C . PHE A 1 131 ? -8.651 -5.376 7.664 1.00 94.38 131 PHE A C 1
ATOM 1055 O O . PHE A 1 131 ? -9.416 -5.644 6.737 1.00 94.38 131 PHE A O 1
ATOM 1062 N N . ASP A 1 132 ? -9.060 -4.986 8.861 1.00 94.06 132 ASP A N 1
ATOM 1063 C CA . ASP A 1 132 ? -10.450 -4.747 9.214 1.00 94.06 132 ASP A CA 1
ATOM 1064 C C . ASP A 1 132 ? -10.691 -3.246 9.419 1.00 94.06 132 ASP A C 1
ATOM 1066 O O . ASP A 1 132 ? -9.775 -2.416 9.402 1.00 94.06 132 ASP A O 1
ATOM 1070 N N . LYS A 1 133 ? -11.965 -2.892 9.576 1.00 94.88 133 LYS A N 1
ATOM 1071 C CA . LYS A 1 133 ? -12.394 -1.508 9.764 1.00 94.88 133 LYS A CA 1
ATOM 1072 C C . LYS A 1 133 ? -11.806 -0.886 11.036 1.00 94.88 133 LYS A C 1
ATOM 1074 O O . LYS A 1 133 ? -11.465 0.289 11.016 1.00 94.88 133 LYS A O 1
ATOM 1079 N N . GLU A 1 134 ? -11.642 -1.674 12.096 1.00 94.75 134 GLU A N 1
ATOM 1080 C CA . GLU A 1 134 ? -11.087 -1.211 13.371 1.00 94.75 134 GLU A CA 1
ATOM 1081 C C . GLU A 1 134 ? -9.620 -0.786 13.216 1.00 94.75 134 GLU A C 1
ATOM 1083 O O . GLU A 1 134 ? -9.247 0.309 13.631 1.00 94.75 134 GLU A O 1
ATOM 1088 N N . LEU A 1 135 ? -8.804 -1.599 12.540 1.00 94.31 135 LEU A N 1
ATOM 1089 C CA . LEU A 1 135 ? -7.430 -1.247 12.184 1.00 94.31 135 LEU A CA 1
ATOM 1090 C C . LEU A 1 135 ? -7.356 0.007 11.314 1.00 94.31 135 LEU A C 1
ATOM 1092 O O . LEU A 1 135 ? -6.482 0.847 11.523 1.00 94.31 135 LEU A O 1
ATOM 1096 N N . LEU A 1 136 ? -8.242 0.131 10.322 1.00 95.44 136 LEU A N 1
ATOM 1097 C CA . LEU A 1 136 ? -8.273 1.311 9.458 1.00 95.44 136 LEU A CA 1
ATOM 1098 C C . LEU A 1 136 ? -8.643 2.576 10.243 1.00 95.44 136 LEU A C 1
ATOM 1100 O O . LEU A 1 136 ? -8.049 3.631 10.019 1.00 95.44 136 LEU A O 1
ATOM 1104 N N . ASP A 1 137 ? -9.605 2.485 11.157 1.00 95.12 137 ASP A N 1
ATOM 1105 C CA . ASP A 1 137 ? -10.011 3.614 11.990 1.00 95.12 137 ASP A CA 1
ATOM 1106 C C . ASP A 1 137 ? -8.873 4.067 12.902 1.00 95.12 137 ASP A C 1
ATOM 1108 O O . ASP A 1 137 ? -8.575 5.261 12.963 1.00 95.12 137 ASP A O 1
ATOM 1112 N N . GLU A 1 138 ? -8.164 3.130 13.531 1.00 95.06 138 GLU A N 1
ATOM 1113 C CA . GLU A 1 138 ? -6.971 3.457 14.314 1.00 95.06 138 GLU A CA 1
ATOM 1114 C C . GLU A 1 138 ? -5.869 4.075 13.464 1.00 95.06 138 GLU A C 1
ATOM 1116 O O . GLU A 1 138 ? -5.296 5.088 13.858 1.00 95.06 138 GLU A O 1
ATOM 1121 N N . LEU A 1 139 ? -5.622 3.535 12.269 1.00 95.06 139 LEU A N 1
ATOM 1122 C CA . LEU A 1 139 ? -4.645 4.089 11.337 1.00 95.06 139 LEU A CA 1
ATOM 1123 C C . LEU A 1 139 ? -4.961 5.543 10.983 1.00 95.06 139 LEU A C 1
ATOM 1125 O O . LEU A 1 139 ? -4.070 6.393 11.007 1.00 95.06 139 LEU A O 1
ATOM 1129 N N . LYS A 1 140 ? -6.230 5.855 10.705 1.00 94.19 140 LYS A N 1
ATOM 1130 C CA . LYS A 1 140 ? -6.675 7.225 10.429 1.00 94.19 140 LYS A CA 1
ATOM 1131 C C . LYS A 1 140 ? -6.511 8.133 11.639 1.00 94.19 140 LYS A C 1
ATOM 1133 O O . LYS A 1 140 ? -6.026 9.250 11.482 1.00 94.19 140 LYS A O 1
ATOM 1138 N N . VAL A 1 141 ? -6.884 7.673 12.834 1.00 94.25 141 VAL A N 1
ATOM 1139 C CA . VAL A 1 141 ? -6.709 8.441 14.076 1.00 94.25 141 VAL A CA 1
ATOM 1140 C C . VAL A 1 141 ? -5.230 8.743 14.316 1.00 94.25 141 VAL A C 1
ATOM 1142 O O . VAL A 1 141 ? -4.881 9.901 14.543 1.00 94.25 141 VAL A O 1
ATOM 1145 N N . SER A 1 14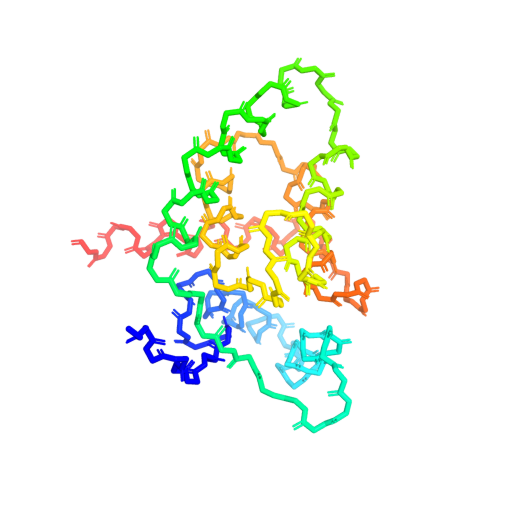2 ? -4.355 7.741 14.208 1.00 92.81 142 SER A N 1
ATOM 1146 C CA . SER A 1 142 ? -2.909 7.918 14.366 1.00 92.81 142 SER A CA 1
ATOM 1147 C C . SER A 1 142 ? -2.329 8.872 13.322 1.00 92.81 142 SER A C 1
ATOM 1149 O O . SER A 1 142 ? -1.521 9.733 13.665 1.00 92.81 142 SER A O 1
ATOM 1151 N N . TYR A 1 143 ? -2.785 8.791 12.069 1.00 91.69 143 TYR A N 1
ATOM 1152 C CA . TYR A 1 143 ? -2.369 9.720 11.020 1.00 91.69 143 TYR A CA 1
ATOM 1153 C C . TYR A 1 143 ? -2.783 11.167 11.340 1.00 91.69 143 TYR A C 1
ATOM 1155 O O . TYR A 1 143 ? -1.966 12.081 11.266 1.00 91.69 143 TYR A O 1
ATOM 1163 N N . GLN A 1 144 ? -4.032 11.393 11.763 1.00 89.56 144 GLN A N 1
ATOM 1164 C CA . GLN A 1 144 ? -4.513 12.728 12.146 1.00 89.56 144 GLN A CA 1
ATOM 1165 C C . GLN A 1 144 ? -3.748 13.301 13.346 1.00 89.56 144 GLN A C 1
ATOM 1167 O O . GLN A 1 144 ? -3.438 14.489 13.370 1.00 89.56 144 GLN A O 1
ATOM 1172 N N . GLN A 1 145 ? -3.398 12.468 14.327 1.00 90.31 145 GLN A N 1
ATOM 1173 C CA . GLN A 1 145 ? -2.600 12.897 15.478 1.00 90.31 145 GLN A CA 1
ATOM 1174 C C . GLN A 1 145 ? -1.204 13.377 15.071 1.00 90.31 145 GLN A C 1
ATOM 1176 O O . GLN A 1 145 ? -0.729 14.370 15.619 1.00 90.31 145 GLN A O 1
ATOM 1181 N N . LEU A 1 146 ? -0.571 12.725 14.092 1.00 86.69 146 LEU A N 1
ATOM 1182 C CA . LEU A 1 146 ? 0.723 13.162 13.565 1.00 86.69 146 LEU A CA 1
ATOM 1183 C C . LEU A 1 146 ? 0.644 14.504 12.836 1.00 86.69 146 LEU A C 1
ATOM 1185 O O . LEU A 1 146 ? 1.569 15.303 12.949 1.00 86.69 146 LEU A O 1
ATOM 1189 N N . LEU A 1 147 ? -0.449 14.780 12.120 1.00 80.38 147 LEU A N 1
ATOM 1190 C CA . LEU A 1 147 ? -0.631 16.069 11.444 1.00 80.38 147 LEU A CA 1
ATOM 1191 C C . LEU A 1 147 ? -0.797 17.241 12.418 1.00 80.38 147 LEU A C 1
ATOM 1193 O O . LEU A 1 147 ? -0.447 18.360 12.075 1.00 80.38 147 LEU A O 1
ATOM 1197 N N . VAL A 1 148 ? -1.348 17.005 13.611 1.00 75.06 148 VAL A N 1
ATOM 1198 C CA . VAL A 1 148 ? -1.567 18.054 14.627 1.00 75.06 148 VAL A CA 1
ATOM 1199 C C . VAL A 1 148 ? -0.292 18.365 15.423 1.00 75.06 148 VAL A C 1
ATOM 1201 O O . VAL A 1 148 ? -0.191 19.422 16.041 1.00 75.06 148 VAL A O 1
ATOM 1204 N N . GLN A 1 149 ? 0.673 17.445 15.442 1.00 60.69 149 GLN A N 1
ATOM 1205 C CA . GLN A 1 149 ? 1.926 17.583 16.193 1.00 60.69 149 GLN A CA 1
ATOM 1206 C C . GLN A 1 149 ? 3.078 18.193 15.376 1.00 60.69 149 GLN A C 1
ATOM 1208 O O . GLN A 1 149 ? 4.128 18.474 15.955 1.00 60.69 149 GLN A O 1
ATOM 1213 N N . ASN A 1 150 ? 2.882 18.406 14.071 1.00 53.19 150 ASN A N 1
ATOM 1214 C CA . ASN A 1 150 ? 3.846 19.002 13.139 1.00 53.19 150 ASN A CA 1
ATOM 1215 C C . ASN A 1 150 ? 3.335 20.339 12.590 1.00 53.19 150 ASN A C 1
ATOM 1217 O O . ASN A 1 150 ? 4.190 21.171 12.213 1.00 53.19 150 ASN A O 1
#

Radius of gyration: 14.84 Å; chains: 1; bounding box: 39×34×37 Å

Foldseek 3Di:
DFDFDFDDLLPNFPLNVLLLVLCVVVVHDSVLQVCLQCVLDDPPDTHTAAGPVLLVVCVVPLVVVVVVCVVVVNLVVVLVSLLCLCNQHDSGVHNNLVSSSVVLVCPLPVDPCVVSNQSNVCSSSVVSDHDDPVSSVSSSVVVVVVVVVD

pLDDT: mean 91.55, std 9.15, range [39.09, 97.25]

Sequence (150 aa):
MGNDYSYNPLGDSLLGELICSVWKGKGRDTEELKQAIYSHLSEGGDFKGTPKGEKQIIMNLLPNRIRKYIEEKNFNKIAKEFTNLLKGRDLAQKPAIDVAFELLEWILTGFQEDDLVLLLLPVFFNNRLQFDKELLDELKVSYQQLLVQN